Protein AF-A0A6I0BKN1-F1 (afdb_monomer)

Nearest PDB structures (foldseek):
  8b6f-assembly1_AU  TM=7.097E-01  e=9.395E+00  Tetrahymena thermophila SB210

Foldseek 3Di:
DDPVLVVLVVVLVVVLVVQLCVFLVVLVPDPPDDPVRSVVSSVCSNVVSVVVSVVVSVVVVVVVVVVVD

Radius of gyration: 15.85 Å; Cα contacts (8 Å, |Δi|>4): 29; chains: 1; bounding box: 36×14×46 Å

Solvent-accessible surface area (backbone atoms only — not comparable to full-atom values): 3903 Å² total; per-residue (Å²): 130,58,69,69,55,52,52,50,52,55,51,51,52,54,52,50,53,52,53,42,48,69,54,35,52,61,48,66,67,39,86,88,55,50,75,67,52,37,52,48,51,38,50,54,50,44,53,52,50,54,53,53,52,50,54,50,49,53,55,53,48,51,52,56,60,58,78,72,109

pLDDT: mean 88.36, std 5.79, range [56.91, 93.81]

Secondary structure (DSSP, 8-state):
--HHHHHHHHHHHHHHHHHHHHHHHHHHH-TTS-HHHHHHHHHHHHHHHHHHHHHHHHHHHHHHHHTT-

Mean predicted aligned error: 4.65 Å

Sequence (69 aa):
MNKKVKILKYFMVILACIAIFGTVLPNALDPNESLAGKISIATFGTIGVFLLFSIMYFIVKKAILIGEK

Structure (mmCIF, N/CA/C/O backbone):
data_AF-A0A6I0BKN1-F1
#
_entry.id   AF-A0A6I0BKN1-F1
#
loop_
_atom_site.group_PDB
_atom_site.id
_atom_site.type_symbol
_atom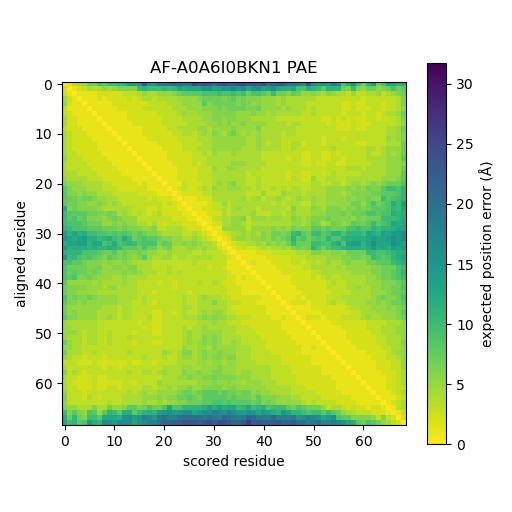_site.label_atom_id
_atom_site.label_alt_id
_atom_si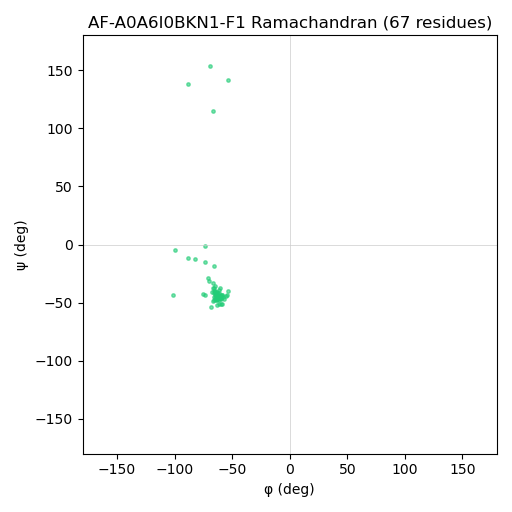te.label_comp_id
_atom_site.label_asym_id
_atom_site.label_entity_id
_atom_site.label_seq_id
_atom_site.pdbx_PDB_ins_code
_atom_site.Cartn_x
_atom_site.Cartn_y
_atom_site.Cartn_z
_atom_site.occupancy
_atom_site.B_iso_or_equiv
_atom_site.auth_seq_id
_atom_site.auth_comp_id
_atom_site.auth_asym_id
_atom_site.auth_atom_id
_atom_site.pdbx_PDB_model_num
ATOM 1 N N . MET A 1 1 ? -19.273 -2.353 10.40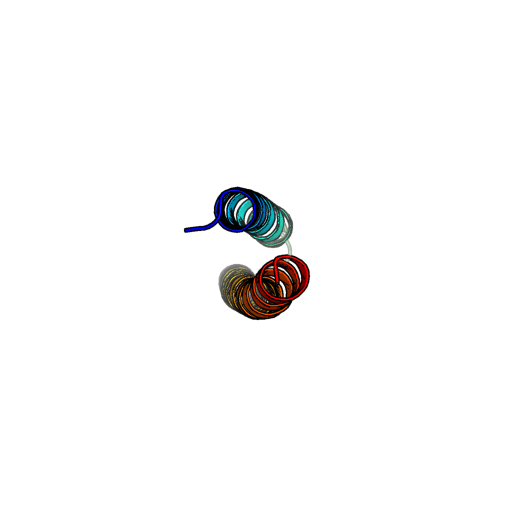4 1.00 66.25 1 MET A N 1
ATOM 2 C CA . MET A 1 1 ? -17.797 -2.221 10.500 1.00 66.25 1 MET A CA 1
ATOM 3 C C . MET A 1 1 ? -17.485 -0.979 11.319 1.00 66.25 1 MET A C 1
ATOM 5 O O . MET A 1 1 ? -18.107 0.044 11.060 1.00 66.25 1 MET A O 1
ATOM 9 N N . ASN A 1 2 ? -16.586 -1.068 12.303 1.00 87.44 2 ASN A N 1
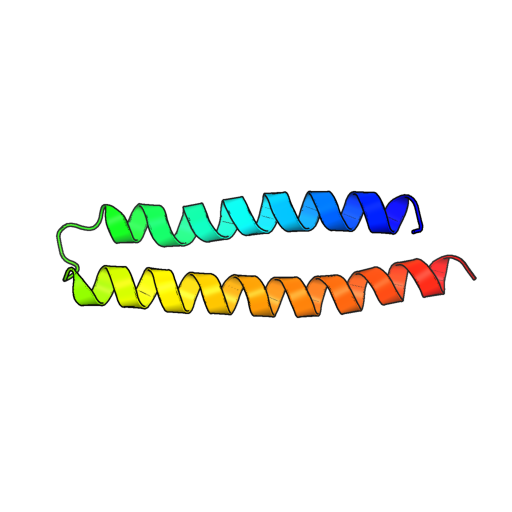ATOM 10 C CA . ASN A 1 2 ? -16.198 0.070 13.141 1.00 87.44 2 ASN A CA 1
ATOM 11 C C . ASN A 1 2 ? -15.732 1.278 12.285 1.00 87.44 2 ASN A C 1
ATOM 13 O O . ASN A 1 2 ? -15.053 1.074 11.273 1.00 87.44 2 ASN A O 1
ATOM 17 N N . LYS A 1 3 ? -16.079 2.522 12.670 1.00 89.19 3 LYS A N 1
ATOM 18 C CA . LYS A 1 3 ? -15.700 3.753 11.936 1.00 89.19 3 LYS A CA 1
ATOM 19 C C . LYS A 1 3 ? -14.182 3.867 11.734 1.00 89.19 3 LYS A C 1
ATOM 21 O O . LYS A 1 3 ? -13.747 4.133 10.616 1.00 89.19 3 LYS A O 1
ATOM 26 N N . LYS A 1 4 ? -13.382 3.590 12.768 1.00 87.75 4 LYS A N 1
ATOM 27 C CA . LYS A 1 4 ? -11.909 3.589 12.717 1.00 87.75 4 LYS A CA 1
ATOM 28 C C . LYS A 1 4 ? -11.385 2.524 11.751 1.00 87.75 4 LYS A C 1
ATOM 30 O O . LYS A 1 4 ? -10.515 2.804 10.936 1.00 87.75 4 LYS A O 1
ATOM 35 N N . VAL A 1 5 ? -11.982 1.329 11.75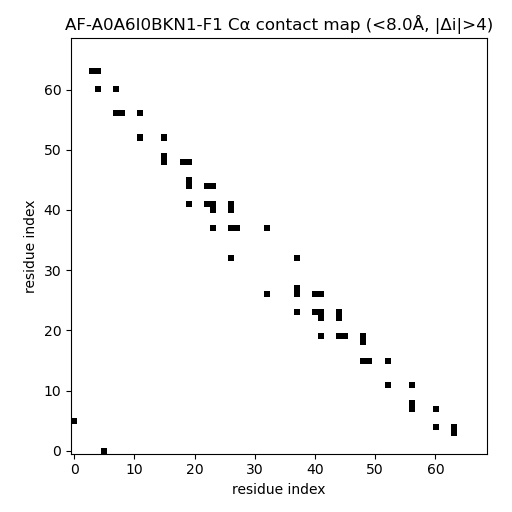5 1.00 89.56 5 VAL A N 1
ATOM 36 C CA . VAL A 1 5 ? -11.631 0.242 10.816 1.00 89.56 5 VAL A CA 1
ATOM 37 C C . VAL A 1 5 ? -12.003 0.595 9.368 1.00 89.56 5 VAL A C 1
ATOM 39 O O . VAL A 1 5 ? -11.289 0.214 8.439 1.00 89.56 5 VAL A O 1
ATOM 42 N N . LYS A 1 6 ? -13.093 1.347 9.154 1.00 91.44 6 LYS A N 1
ATOM 43 C CA . LYS A 1 6 ? -13.475 1.859 7.829 1.00 91.44 6 LYS A CA 1
ATOM 44 C C . LYS A 1 6 ? -12.447 2.862 7.306 1.00 91.44 6 LYS A C 1
ATOM 46 O O . LYS A 1 6 ? -11.998 2.704 6.177 1.00 91.44 6 LYS A O 1
ATOM 51 N N . ILE A 1 7 ? -12.040 3.828 8.130 1.00 92.12 7 ILE A N 1
ATOM 52 C CA . ILE A 1 7 ? -11.005 4.817 7.782 1.00 92.12 7 ILE A CA 1
ATOM 53 C C . ILE A 1 7 ? -9.672 4.123 7.483 1.00 92.12 7 ILE A C 1
ATOM 55 O O . ILE A 1 7 ? -9.079 4.385 6.440 1.00 92.12 7 ILE A O 1
ATOM 59 N N . LEU A 1 8 ? -9.254 3.173 8.330 1.00 91.88 8 LEU A N 1
ATOM 60 C CA . LEU A 1 8 ? -8.044 2.375 8.111 1.00 91.88 8 LEU A CA 1
ATOM 61 C C . LEU A 1 8 ? -8.058 1.687 6.743 1.00 91.88 8 LEU A C 1
ATOM 63 O O . LEU A 1 8 ? -7.054 1.700 6.039 1.00 91.88 8 LEU A O 1
ATOM 67 N N . LYS A 1 9 ? -9.198 1.102 6.351 1.00 90.38 9 LYS A N 1
ATOM 68 C CA . LYS A 1 9 ? -9.330 0.429 5.055 1.00 90.38 9 LYS A CA 1
ATOM 69 C C . LYS A 1 9 ? -9.110 1.400 3.891 1.00 90.38 9 LYS A C 1
ATOM 71 O O . LYS A 1 9 ? -8.343 1.077 2.993 1.00 90.38 9 LYS A O 1
ATOM 76 N N . TYR A 1 10 ? -9.739 2.577 3.908 1.00 92.19 10 TYR A N 1
ATOM 77 C CA . TYR A 1 10 ? -9.537 3.578 2.850 1.00 92.19 10 TYR A CA 1
ATOM 78 C C . TYR A 1 10 ? -8.098 4.089 2.806 1.00 92.19 10 TYR A C 1
ATOM 80 O O . TYR A 1 10 ? -7.518 4.180 1.727 1.00 92.19 10 TYR A O 1
ATOM 88 N N . PHE A 1 11 ? -7.508 4.360 3.970 1.00 92.81 11 PHE A N 1
ATOM 89 C CA . PHE A 1 11 ? -6.127 4.821 4.061 1.00 92.81 11 PHE A CA 1
ATOM 90 C C . PHE A 1 11 ? -5.144 3.787 3.500 1.00 92.81 11 PHE A C 1
ATOM 92 O O . PHE A 1 11 ? -4.286 4.129 2.694 1.00 92.81 11 PHE A O 1
ATOM 99 N N . MET A 1 12 ? -5.312 2.509 3.854 1.00 91.81 12 MET A N 1
ATOM 100 C CA . MET A 1 12 ? -4.480 1.421 3.330 1.00 91.81 12 MET A CA 1
ATOM 101 C C . MET A 1 12 ? -4.586 1.272 1.813 1.00 91.81 12 MET A C 1
ATOM 103 O O . MET A 1 12 ? -3.574 1.026 1.169 1.00 91.81 12 MET A O 1
ATOM 107 N N . VAL A 1 13 ? -5.780 1.441 1.236 1.00 90.38 13 VAL A N 1
ATOM 108 C CA . VAL A 1 13 ? -5.961 1.380 -0.224 1.00 90.38 13 VAL A CA 1
ATOM 109 C C . VAL A 1 13 ? -5.198 2.511 -0.912 1.00 90.38 13 VAL A C 1
ATOM 111 O O . VAL A 1 13 ? -4.457 2.250 -1.854 1.00 90.38 13 VAL A O 1
ATOM 114 N N . ILE A 1 14 ? -5.320 3.747 -0.417 1.00 92.94 14 ILE A N 1
ATOM 115 C CA . ILE A 1 14 ? -4.587 4.896 -0.971 1.00 92.94 14 ILE A CA 1
ATOM 116 C C . ILE A 1 14 ? -3.075 4.661 -0.877 1.00 92.94 14 ILE A C 1
ATOM 118 O O . ILE A 1 14 ? -2.354 4.847 -1.856 1.00 92.94 14 ILE A O 1
ATOM 122 N N . LEU A 1 15 ? -2.596 4.203 0.281 1.00 91.88 15 LEU A N 1
ATOM 123 C CA . LEU A 1 15 ? -1.175 3.966 0.515 1.00 91.88 15 LEU A CA 1
ATOM 124 C C . LEU A 1 15 ? -0.627 2.832 -0.372 1.00 91.88 15 LEU A C 1
ATOM 126 O O . LEU A 1 15 ? 0.477 2.952 -0.898 1.00 91.88 15 LEU A O 1
ATOM 130 N N . ALA A 1 16 ? -1.410 1.773 -0.600 1.00 90.25 16 ALA A N 1
ATOM 131 C CA . ALA A 1 16 ? -1.051 0.694 -1.518 1.00 90.25 16 ALA A CA 1
ATOM 132 C C . ALA A 1 16 ? -0.944 1.194 -2.967 1.00 90.25 16 ALA A C 1
ATOM 134 O O . ALA A 1 16 ? 0.019 0.862 -3.653 1.00 90.25 16 ALA A O 1
ATOM 135 N N . CYS A 1 17 ? -1.874 2.042 -3.422 1.00 90.69 17 CYS A N 1
ATOM 136 C CA . CYS A 1 17 ? -1.792 2.656 -4.749 1.00 90.69 17 CYS A CA 1
ATOM 137 C C . CYS A 1 17 ? -0.522 3.502 -4.908 1.00 90.69 17 CYS A C 1
ATOM 139 O O . CYS A 1 17 ? 0.158 3.383 -5.925 1.00 90.69 17 CYS A O 1
ATOM 141 N N . ILE A 1 18 ? -0.172 4.310 -3.901 1.00 92.50 18 ILE A N 1
ATOM 142 C CA . ILE A 1 18 ? 1.055 5.123 -3.912 1.00 92.50 18 ILE A CA 1
ATOM 143 C C . ILE A 1 18 ? 2.299 4.227 -3.952 1.00 92.50 18 ILE A C 1
ATOM 145 O O . ILE A 1 18 ? 3.207 4.492 -4.732 1.00 92.50 18 ILE A O 1
ATOM 149 N N . ALA A 1 19 ? 2.337 3.152 -3.162 1.00 90.31 19 ALA A N 1
ATOM 150 C CA . ALA A 1 19 ? 3.466 2.222 -3.134 1.00 90.31 19 ALA A CA 1
ATOM 151 C C . ALA A 1 19 ? 3.653 1.479 -4.470 1.00 90.31 19 ALA A C 1
ATOM 153 O O . ALA A 1 19 ? 4.779 1.333 -4.947 1.00 90.31 19 ALA A O 1
ATOM 154 N N . ILE A 1 20 ? 2.558 1.053 -5.107 1.00 88.69 20 ILE A N 1
ATOM 155 C CA . ILE A 1 20 ? 2.603 0.436 -6.440 1.00 88.69 20 ILE A CA 1
ATOM 156 C C . ILE A 1 20 ? 3.092 1.456 -7.472 1.00 88.69 20 ILE A C 1
ATOM 158 O O . ILE A 1 20 ? 3.999 1.157 -8.239 1.00 88.69 20 ILE A O 1
ATOM 162 N N . PHE A 1 21 ? 2.575 2.686 -7.464 1.00 88.94 21 PHE A N 1
ATOM 163 C CA . PHE A 1 21 ? 3.068 3.730 -8.369 1.00 88.94 21 PHE A CA 1
ATOM 164 C C . PHE A 1 21 ? 4.551 4.041 -8.147 1.00 88.94 21 PHE A C 1
ATOM 166 O O . PHE A 1 21 ? 5.303 4.129 -9.113 1.00 88.94 21 PHE A O 1
ATOM 173 N N . GLY A 1 22 ? 4.987 4.151 -6.892 1.00 88.19 22 GLY A N 1
ATOM 174 C CA . GLY A 1 22 ? 6.377 4.431 -6.533 1.00 88.19 22 GLY A CA 1
ATOM 175 C C . GLY A 1 22 ? 7.362 3.324 -6.911 1.00 88.19 22 GLY A C 1
ATOM 176 O O . GLY A 1 22 ? 8.552 3.595 -6.993 1.00 88.19 22 GLY A O 1
ATOM 177 N N . THR A 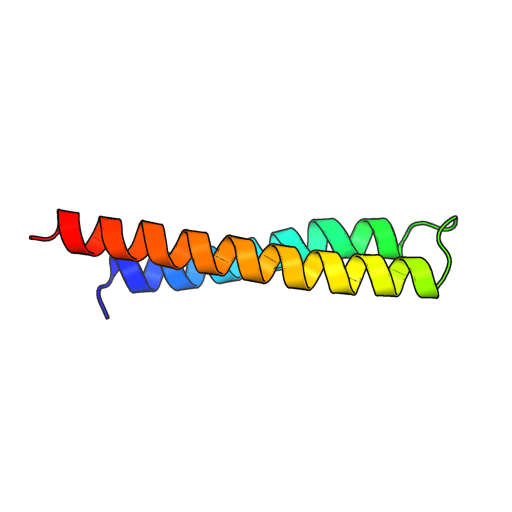1 23 ? 6.889 2.103 -7.167 1.00 85.06 23 THR A N 1
ATOM 178 C CA . THR A 1 23 ? 7.727 0.972 -7.598 1.00 85.06 23 THR A CA 1
ATOM 179 C C . THR A 1 23 ? 7.632 0.728 -9.103 1.00 85.06 23 THR A C 1
ATOM 181 O O . THR A 1 23 ? 8.648 0.549 -9.766 1.00 85.06 23 THR A O 1
ATOM 184 N N . VAL A 1 24 ? 6.428 0.776 -9.673 1.00 85.31 24 VAL A N 1
ATOM 185 C CA . VAL A 1 24 ? 6.189 0.494 -11.094 1.00 85.31 24 VAL A CA 1
ATOM 186 C C . VAL A 1 24 ? 6.633 1.650 -11.989 1.00 85.31 24 VAL A C 1
ATOM 188 O O . VAL A 1 24 ? 7.243 1.404 -13.024 1.00 85.31 24 VAL A O 1
ATOM 191 N N . LEU A 1 25 ? 6.354 2.905 -11.618 1.00 86.44 25 LEU A N 1
ATOM 192 C CA . LEU A 1 25 ? 6.665 4.069 -12.454 1.00 86.44 25 LEU A CA 1
ATOM 193 C C . LEU A 1 25 ? 8.171 4.244 -12.732 1.00 86.44 25 LEU A C 1
ATOM 195 O O . LEU A 1 25 ? 8.520 4.360 -13.908 1.00 86.44 25 LEU A O 1
ATOM 199 N N . PRO A 1 26 ? 9.077 4.243 -11.731 1.00 85.81 26 PRO A N 1
ATOM 200 C CA . PRO A 1 26 ? 10.507 4.391 -12.006 1.00 85.81 26 PRO A CA 1
ATOM 201 C C . PRO A 1 26 ? 11.056 3.234 -12.846 1.00 85.81 26 PRO A C 1
ATOM 203 O O . PRO A 1 26 ? 11.786 3.474 -13.804 1.00 85.81 26 PRO A O 1
ATOM 206 N N . ASN A 1 27 ? 10.639 1.995 -12.572 1.00 85.38 27 ASN A N 1
ATOM 207 C CA . ASN A 1 27 ? 11.069 0.833 -13.350 1.00 85.38 27 ASN A CA 1
ATOM 208 C C . ASN A 1 27 ? 10.495 0.799 -14.771 1.00 85.38 27 ASN A C 1
ATOM 210 O O . ASN A 1 27 ? 11.151 0.314 -15.689 1.00 85.38 27 ASN A O 1
ATOM 214 N N . ALA A 1 28 ? 9.291 1.329 -14.989 1.00 81.69 28 ALA A N 1
ATOM 215 C CA . ALA A 1 28 ? 8.721 1.449 -16.326 1.00 81.69 28 ALA A CA 1
ATOM 216 C C . ALA A 1 28 ? 9.504 2.451 -17.191 1.00 81.69 28 ALA A C 1
ATOM 218 O O . ALA A 1 28 ? 9.690 2.213 -18.389 1.00 81.69 28 ALA A O 1
ATOM 219 N N . LEU A 1 29 ? 9.980 3.539 -16.580 1.00 86.31 29 LEU A N 1
ATOM 220 C CA . LEU A 1 29 ? 10.725 4.608 -17.246 1.00 86.31 29 LEU A CA 1
ATOM 221 C C . LEU A 1 29 ? 12.219 4.304 -17.421 1.00 86.31 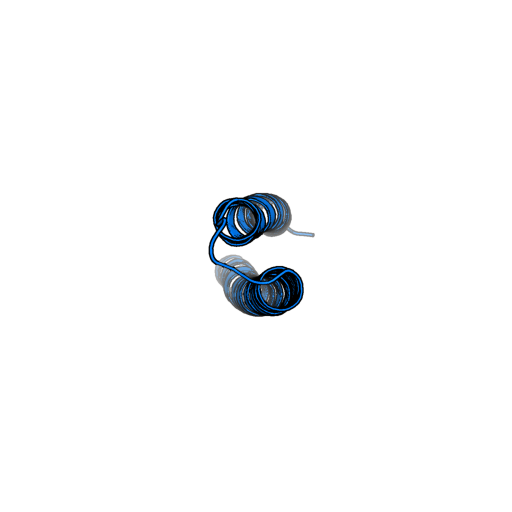29 LEU A C 1
ATOM 223 O O . LEU A 1 29 ? 12.866 4.997 -18.200 1.00 86.31 29 LEU A O 1
ATOM 227 N N . ASP A 1 30 ? 12.758 3.277 -16.757 1.00 86.00 30 ASP A N 1
ATOM 228 C CA . ASP A 1 30 ? 14.169 2.900 -16.875 1.00 86.00 30 ASP A CA 1
ATOM 229 C C . ASP A 1 30 ? 14.487 2.378 -18.294 1.00 86.00 30 ASP A C 1
ATOM 231 O O . ASP A 1 30 ? 13.939 1.348 -18.708 1.00 86.00 30 ASP A O 1
ATOM 235 N N . PRO A 1 31 ? 15.333 3.063 -19.083 1.00 84.56 31 PRO A N 1
ATOM 236 C CA . PRO A 1 31 ? 15.690 2.618 -20.428 1.00 84.56 31 PRO A CA 1
ATOM 237 C C . PRO A 1 31 ? 16.642 1.412 -20.440 1.00 84.56 31 PRO A C 1
ATOM 239 O O . PRO A 1 31 ? 16.772 0.775 -21.483 1.00 84.56 31 PRO A O 1
ATOM 242 N N . ASN A 1 32 ? 17.288 1.083 -19.317 1.00 88.50 32 ASN A N 1
ATOM 243 C CA . ASN A 1 32 ? 18.258 -0.012 -19.225 1.00 88.50 32 ASN A CA 1
ATOM 244 C C . ASN A 1 32 ? 17.619 -1.363 -18.881 1.00 88.50 32 ASN A C 1
ATOM 246 O O . ASN A 1 32 ? 18.272 -2.400 -18.994 1.00 88.50 32 ASN A O 1
ATOM 250 N N . GLU A 1 33 ? 16.352 -1.366 -18.470 1.00 83.56 33 GLU A N 1
ATOM 251 C CA . GLU A 1 33 ? 15.632 -2.581 -18.108 1.00 83.56 33 GLU A CA 1
ATOM 252 C C . GLU A 1 33 ? 14.940 -3.229 -19.309 1.00 83.56 33 GLU A C 1
ATOM 254 O O . GLU A 1 33 ? 14.287 -2.577 -20.132 1.00 83.56 33 GLU A O 1
ATOM 259 N N . SER A 1 34 ? 15.034 -4.556 -19.378 1.00 90.00 34 SER A N 1
ATOM 260 C CA . SER A 1 34 ? 14.354 -5.330 -20.416 1.00 90.00 34 SER A CA 1
ATOM 261 C C . SER A 1 34 ? 12.841 -5.310 -20.192 1.00 90.00 34 SER A C 1
ATOM 263 O O . SER A 1 34 ? 12.371 -5.220 -19.059 1.00 90.00 34 SER A O 1
ATOM 265 N N . LEU A 1 35 ? 12.044 -5.471 -21.255 1.00 86.81 35 LEU A N 1
ATOM 266 C CA . LEU A 1 35 ? 10.582 -5.546 -21.122 1.00 86.81 35 LEU A CA 1
ATOM 267 C C . LEU A 1 35 ? 10.157 -6.631 -20.109 1.00 86.81 35 LEU A C 1
ATOM 269 O O . LEU A 1 35 ? 9.267 -6.408 -19.291 1.00 86.81 35 LEU A O 1
ATOM 273 N N . ALA A 1 36 ? 10.840 -7.780 -20.124 1.00 88.12 36 ALA A N 1
ATOM 274 C CA . ALA A 1 36 ? 10.616 -8.871 -19.179 1.00 88.12 36 ALA A CA 1
ATOM 275 C C . ALA A 1 36 ? 10.993 -8.492 -17.735 1.00 88.12 36 ALA A C 1
ATOM 277 O O . ALA A 1 36 ? 10.253 -8.818 -16.807 1.00 88.12 36 ALA A O 1
ATOM 278 N N . GLY A 1 37 ? 12.098 -7.767 -17.540 1.00 87.25 37 GLY A N 1
ATOM 279 C CA . GLY A 1 37 ? 12.524 -7.262 -16.233 1.00 87.25 37 GLY A CA 1
ATOM 280 C C . GLY A 1 37 ? 11.529 -6.261 -15.648 1.00 87.25 37 GLY A C 1
ATOM 281 O O . GLY A 1 37 ? 11.088 -6.425 -14.510 1.00 87.25 37 GLY A O 1
ATOM 282 N N . LYS A 1 38 ? 11.038 -5.316 -16.460 1.00 88.00 38 LYS A N 1
ATOM 283 C CA . LYS A 1 38 ? 9.976 -4.369 -16.068 1.00 88.00 38 LYS A CA 1
ATOM 284 C C . LYS A 1 38 ? 8.704 -5.079 -15.609 1.00 88.00 38 LYS A C 1
ATOM 286 O O . LYS A 1 38 ? 8.152 -4.742 -14.563 1.00 88.00 38 LYS A O 1
ATOM 291 N N . ILE A 1 39 ? 8.253 -6.082 -16.367 1.00 87.88 39 ILE A N 1
ATOM 292 C CA . ILE A 1 39 ? 7.062 -6.877 -16.028 1.00 87.88 39 ILE A CA 1
ATOM 293 C C . ILE A 1 39 ? 7.289 -7.673 -14.740 1.00 87.88 39 ILE A C 1
ATOM 295 O O . ILE A 1 39 ? 6.408 -7.707 -13.879 1.00 87.88 39 ILE A O 1
ATOM 299 N N . SER A 1 40 ? 8.465 -8.285 -14.583 1.00 90.62 40 SER A N 1
ATOM 300 C CA . SER A 1 40 ? 8.833 -9.030 -13.377 1.00 90.62 40 SER A CA 1
ATOM 301 C C . SER A 1 40 ? 8.781 -8.135 -12.141 1.00 90.62 40 SER A C 1
ATOM 303 O O . SER A 1 40 ? 8.081 -8.447 -11.179 1.00 90.62 40 SER A O 1
ATOM 305 N N . ILE A 1 41 ? 9.429 -6.971 -12.193 1.00 88.44 41 ILE A N 1
ATOM 306 C CA . ILE A 1 41 ? 9.500 -6.032 -11.068 1.00 88.44 41 ILE A CA 1
ATOM 307 C C . ILE A 1 41 ? 8.119 -5.469 -10.739 1.00 88.44 41 ILE A C 1
ATOM 309 O O . ILE A 1 41 ? 7.743 -5.429 -9.569 1.00 88.44 41 ILE A O 1
ATOM 313 N N . ALA A 1 42 ? 7.319 -5.122 -11.749 1.00 88.69 42 ALA A N 1
ATOM 314 C CA . ALA A 1 42 ? 5.943 -4.696 -11.527 1.00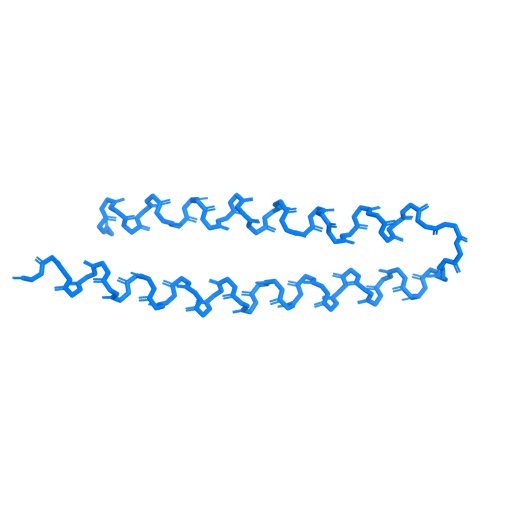 88.69 42 ALA A CA 1
ATOM 315 C C . ALA A 1 42 ? 5.103 -5.800 -10.865 1.00 88.69 42 ALA A C 1
ATOM 317 O O . ALA A 1 42 ? 4.354 -5.526 -9.927 1.00 88.69 42 ALA A O 1
ATOM 318 N N . THR A 1 43 ? 5.256 -7.052 -11.297 1.00 89.94 43 THR A N 1
ATOM 319 C CA . THR A 1 43 ? 4.498 -8.194 -10.765 1.00 89.94 43 THR A CA 1
ATOM 320 C C . THR A 1 43 ? 4.907 -8.511 -9.327 1.00 89.94 43 THR A C 1
ATOM 322 O O . THR A 1 43 ? 4.060 -8.524 -8.432 1.00 89.94 43 THR A O 1
ATOM 325 N N . PHE A 1 44 ? 6.203 -8.707 -9.072 1.00 89.31 44 PHE A N 1
ATOM 326 C CA . PHE A 1 44 ? 6.723 -8.999 -7.735 1.00 89.31 44 PHE A CA 1
ATOM 327 C C . PHE A 1 44 ? 6.528 -7.830 -6.769 1.00 89.31 44 PHE A C 1
ATOM 329 O O . PHE A 1 44 ? 6.134 -8.053 -5.624 1.00 89.31 44 PHE A O 1
ATOM 336 N N . GLY A 1 45 ? 6.731 -6.593 -7.227 1.00 87.00 45 GLY A N 1
ATOM 337 C CA . GLY A 1 45 ? 6.483 -5.385 -6.441 1.00 87.00 45 GLY A CA 1
ATOM 338 C C . GLY A 1 45 ? 5.018 -5.274 -6.029 1.00 87.00 45 GLY A C 1
ATOM 339 O O . GLY A 1 45 ? 4.715 -5.070 -4.856 1.00 87.00 45 GLY A O 1
ATOM 340 N N . THR A 1 46 ? 4.097 -5.519 -6.962 1.00 89.44 46 THR A N 1
ATOM 341 C CA . THR A 1 46 ? 2.655 -5.494 -6.685 1.00 89.44 46 THR A CA 1
ATOM 342 C C . THR A 1 46 ? 2.249 -6.582 -5.687 1.00 89.44 46 THR A C 1
ATOM 344 O O . THR A 1 46 ? 1.573 -6.288 -4.699 1.00 89.44 46 THR A O 1
ATOM 347 N N . ILE A 1 47 ? 2.692 -7.829 -5.888 1.00 92.50 47 ILE A N 1
ATOM 348 C CA . ILE A 1 47 ? 2.394 -8.949 -4.977 1.00 92.50 47 ILE A CA 1
ATOM 349 C C . ILE A 1 47 ? 2.964 -8.679 -3.578 1.00 92.50 47 ILE A C 1
ATOM 351 O O . ILE A 1 47 ? 2.256 -8.848 -2.583 1.00 92.50 47 ILE A O 1
ATOM 355 N N . GLY A 1 48 ? 4.216 -8.223 -3.496 1.00 89.69 48 GLY A N 1
ATOM 356 C CA . GLY A 1 48 ? 4.884 -7.914 -2.232 1.00 89.69 48 GLY A CA 1
ATOM 357 C C . GLY A 1 48 ? 4.170 -6.813 -1.451 1.00 89.69 48 GLY A C 1
ATOM 358 O O . GLY A 1 48 ? 3.898 -6.978 -0.259 1.00 89.69 48 GLY A O 1
ATOM 359 N N . VAL A 1 49 ? 3.787 -5.727 -2.129 1.00 91.06 49 VAL A N 1
ATOM 360 C CA . VAL A 1 49 ? 3.004 -4.636 -1.533 1.00 91.06 49 VAL A CA 1
ATOM 361 C C . VAL A 1 49 ? 1.667 -5.169 -1.014 1.00 91.06 49 VAL A C 1
ATOM 363 O O . VAL A 1 49 ? 1.360 -4.988 0.163 1.00 91.06 49 VAL A O 1
ATOM 366 N N . PHE A 1 50 ? 0.888 -5.899 -1.815 1.00 89.81 50 PHE A N 1
ATOM 367 C CA . PHE A 1 50 ? -0.408 -6.419 -1.355 1.00 89.81 50 PHE A CA 1
ATOM 368 C C . PHE A 1 50 ? -0.299 -7.360 -0.149 1.00 89.81 50 PHE A C 1
ATOM 370 O O . PHE A 1 50 ? -1.152 -7.307 0.747 1.00 89.81 50 PHE A O 1
ATOM 377 N N . LEU A 1 51 ? 0.743 -8.191 -0.094 1.00 92.69 51 LEU A N 1
ATOM 378 C CA . LEU A 1 51 ? 0.975 -9.104 1.024 1.00 92.69 51 LEU A CA 1
ATOM 379 C C . LEU A 1 51 ? 1.303 -8.336 2.314 1.00 92.69 51 LEU A C 1
ATOM 381 O O . LEU A 1 51 ? 0.666 -8.561 3.347 1.00 92.69 51 LEU A O 1
ATOM 385 N N . LEU A 1 52 ? 2.233 -7.377 2.241 1.00 91.38 52 LEU A N 1
ATOM 386 C CA . LEU A 1 52 ? 2.623 -6.527 3.372 1.00 91.38 52 LEU A CA 1
ATOM 387 C C . LEU A 1 52 ? 1.436 -5.724 3.909 1.00 91.38 52 LEU A C 1
ATOM 389 O O . LEU A 1 52 ? 1.172 -5.723 5.114 1.00 91.38 52 LEU A O 1
ATOM 393 N N . PHE A 1 53 ? 0.673 -5.093 3.017 1.00 90.44 53 PHE A N 1
ATOM 394 C CA . PHE A 1 53 ? -0.507 -4.317 3.392 1.00 90.44 53 PHE A CA 1
ATOM 395 C C . PHE A 1 53 ? -1.615 -5.185 3.997 1.00 90.44 53 PHE A C 1
ATOM 397 O O . PHE A 1 53 ? -2.276 -4.753 4.941 1.00 90.44 53 PHE A O 1
ATOM 404 N N . SER A 1 54 ? -1.794 -6.423 3.525 1.00 89.94 54 SER A N 1
ATOM 405 C CA . SER A 1 54 ? -2.777 -7.355 4.098 1.00 89.94 54 SER A CA 1
ATOM 406 C C . SER A 1 54 ? -2.425 -7.760 5.531 1.00 89.94 54 SER A C 1
ATOM 408 O O . SER A 1 54 ? -3.290 -7.725 6.412 1.00 89.94 54 SER A O 1
ATOM 410 N N . ILE A 1 55 ? -1.155 -8.086 5.790 1.00 93.19 55 ILE A N 1
ATOM 411 C CA . ILE A 1 55 ? -0.662 -8.422 7.135 1.00 93.19 55 ILE A CA 1
ATOM 412 C C . ILE A 1 55 ? -0.802 -7.209 8.060 1.00 93.19 55 ILE A C 1
ATOM 414 O O . ILE A 1 55 ? -1.368 -7.318 9.151 1.00 93.19 55 ILE A O 1
ATOM 418 N N . MET A 1 56 ? -0.359 -6.034 7.604 1.00 93.25 56 MET A N 1
ATOM 419 C CA . MET A 1 56 ? -0.455 -4.791 8.369 1.00 93.25 56 MET A CA 1
ATOM 420 C C . MET A 1 56 ? -1.912 -4.455 8.707 1.00 93.25 56 MET A C 1
ATOM 422 O O . MET A 1 56 ? -2.223 -4.136 9.856 1.00 93.25 56 MET A O 1
ATOM 426 N N . TYR A 1 57 ? -2.830 -4.580 7.742 1.00 92.31 57 TYR A N 1
ATOM 427 C CA . TYR A 1 57 ? -4.257 -4.351 7.968 1.00 92.31 57 TYR A CA 1
ATOM 428 C C . TYR A 1 57 ? -4.813 -5.282 9.037 1.00 92.31 57 TYR A C 1
ATOM 430 O O . TYR A 1 57 ? -5.549 -4.830 9.913 1.00 92.31 57 TYR A O 1
ATOM 438 N N . PHE A 1 58 ? -4.446 -6.562 9.002 1.00 92.69 58 PHE A N 1
ATOM 439 C CA . PHE A 1 58 ? -4.913 -7.536 9.981 1.00 92.69 58 PHE A CA 1
ATOM 440 C C . PHE A 1 58 ? -4.442 -7.198 11.402 1.00 92.69 58 PHE A C 1
ATOM 442 O O . PHE A 1 58 ? -5.262 -7.175 12.324 1.00 92.69 58 PHE A O 1
ATOM 449 N N . ILE A 1 59 ? -3.158 -6.866 11.572 1.00 93.81 59 ILE A N 1
ATOM 450 C CA . ILE A 1 59 ? -2.570 -6.498 12.871 1.00 93.81 59 ILE A CA 1
ATOM 451 C C . ILE A 1 59 ? -3.226 -5.224 13.416 1.00 93.81 59 ILE A C 1
ATOM 453 O O . ILE A 1 59 ? -3.735 -5.223 14.539 1.00 93.81 59 ILE A O 1
ATOM 457 N N . VAL A 1 60 ? -3.281 -4.156 12.615 1.00 92.25 60 VAL A N 1
ATOM 458 C CA . VAL A 1 60 ? -3.814 -2.855 13.055 1.00 92.25 60 VAL A CA 1
ATOM 459 C C . VAL A 1 60 ? -5.317 -2.935 13.316 1.00 92.25 60 VAL A C 1
ATOM 461 O O . VAL A 1 60 ? -5.797 -2.427 14.329 1.00 92.25 60 VAL A O 1
ATOM 464 N N . LYS A 1 61 ? -6.079 -3.632 12.464 1.00 91.88 61 LYS A N 1
ATOM 465 C CA . LYS A 1 61 ? -7.507 -3.887 12.703 1.00 91.88 61 LYS A CA 1
ATOM 466 C C . LYS A 1 61 ? -7.715 -4.612 14.031 1.00 91.88 61 LYS A C 1
ATOM 468 O O . LYS A 1 61 ? -8.607 -4.230 14.785 1.00 91.88 61 LYS A O 1
ATOM 473 N N . LYS A 1 62 ? -6.920 -5.649 14.321 1.00 91.56 62 LYS A N 1
ATOM 474 C CA . LYS A 1 62 ? -7.013 -6.399 15.581 1.00 91.56 62 LYS A CA 1
ATOM 475 C C . LYS A 1 62 ? -6.702 -5.501 16.782 1.00 91.56 62 LYS A C 1
ATOM 477 O O . LYS A 1 62 ? -7.454 -5.535 17.749 1.00 91.56 62 LYS A O 1
ATOM 482 N N . ALA A 1 63 ? -5.668 -4.664 16.699 1.00 91.69 63 ALA A N 1
ATOM 483 C CA . ALA A 1 63 ? -5.313 -3.713 17.754 1.00 91.69 63 ALA A CA 1
ATOM 484 C C . ALA A 1 63 ? -6.435 -2.699 18.039 1.00 91.69 63 ALA A C 1
ATOM 486 O O . ALA A 1 63 ? -6.790 -2.492 19.196 1.00 91.69 63 ALA A O 1
ATOM 487 N N . ILE A 1 64 ? -7.055 -2.133 16.994 1.00 89.44 64 ILE A N 1
ATOM 488 C CA . ILE A 1 64 ? -8.192 -1.203 17.134 1.00 89.44 64 ILE A CA 1
ATOM 489 C C . ILE A 1 64 ? -9.365 -1.866 17.863 1.00 89.44 64 ILE A C 1
ATOM 491 O O . ILE A 1 64 ? -9.972 -1.245 18.727 1.00 89.44 64 ILE A O 1
ATOM 495 N N . LEU A 1 65 ? -9.683 -3.117 17.518 1.00 89.25 65 LEU A N 1
ATOM 496 C CA . LEU A 1 65 ? -10.801 -3.846 18.124 1.00 89.25 65 LEU A CA 1
ATOM 497 C C . LEU A 1 65 ? -10.532 -4.253 19.578 1.00 89.25 65 LEU A C 1
ATOM 499 O O . LEU A 1 65 ? -11.477 -4.382 20.348 1.00 89.25 65 LEU A O 1
ATOM 503 N N . ILE A 1 66 ? -9.267 -4.475 19.952 1.00 90.50 66 ILE A N 1
ATOM 504 C CA . ILE A 1 66 ? -8.883 -4.760 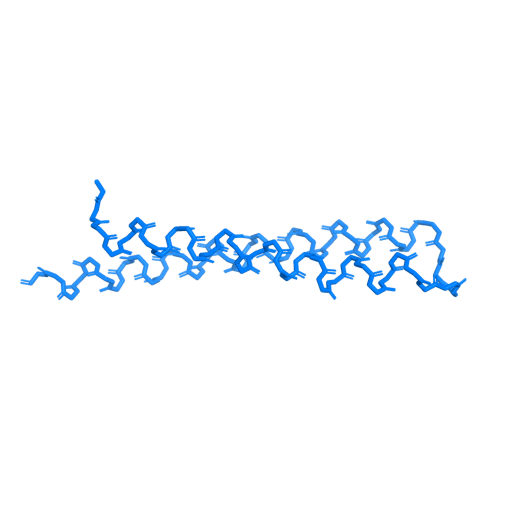21.342 1.00 90.50 66 ILE A CA 1
ATOM 505 C C . ILE A 1 66 ? -8.957 -3.487 22.188 1.00 90.50 66 ILE A C 1
ATOM 507 O O . ILE A 1 66 ? -9.499 -3.540 23.281 1.00 90.50 66 ILE A O 1
ATOM 511 N N . GLY A 1 67 ? -8.470 -2.350 21.683 1.00 79.38 67 GLY A N 1
ATOM 512 C CA . GLY A 1 67 ? -8.505 -1.071 22.406 1.00 79.38 67 GLY A CA 1
ATOM 513 C C . GLY A 1 67 ? -9.887 -0.409 22.502 1.00 79.38 67 GLY A C 1
ATOM 514 O O . GLY A 1 67 ? -9.997 0.674 23.066 1.00 79.38 67 GLY A O 1
ATOM 515 N N . GLU A 1 68 ? -10.923 -1.008 21.910 1.00 73.62 68 GLU A N 1
ATOM 516 C CA . GLU A 1 68 ? -12.326 -0.597 22.068 1.00 73.62 68 GLU A CA 1
ATOM 517 C C . GLU A 1 68 ? -13.118 -1.446 23.075 1.00 73.62 68 GLU A C 1
ATOM 519 O O . GLU A 1 68 ? -14.284 -1.132 23.317 1.00 73.62 68 GLU A O 1
ATOM 524 N N . LYS A 1 69 ? -12.521 -2.511 23.626 1.00 56.91 69 LYS A N 1
ATOM 525 C CA . LYS A 1 69 ? -13.067 -3.231 24.786 1.00 56.91 69 LYS A CA 1
ATOM 526 C C . LYS A 1 69 ? -12.728 -2.497 26.074 1.00 56.91 69 LYS A C 1
ATOM 528 O O . LYS A 1 69 ? -13.582 -2.563 26.981 1.00 56.91 69 LYS A O 1
#